Protein AF-A0A6P0TXV9-F1 (afdb_monomer_lite)

Sequence (36 aa):
PELRLRVGKYRVLFMEDRENQVYVVTTIASRGDVYK

pLDDT: mean 89.27, std 9.75, range [58.66, 96.31]

Radius of gyration: 10.62 Å; chains: 1; bounding box: 27×15×24 Å

Secondary structure (DSSP, 8-state):
--EEEEETTEEEEEEEETTTTEEEEEEEEETTTTT-

Foldseek 3Di:
DWDWDDDPQWIWIWDQDPVVRDIGTDDIGGPVPVVD

Structure (mmCIF, N/CA/C/O backbone):
data_AF-A0A6P0TXV9-F1
#
_entry.id   AF-A0A6P0TXV9-F1
#
loop_
_atom_site.group_PDB
_atom_site.id
_atom_site.type_symbol
_atom_site.label_atom_id
_atom_site.label_alt_id
_atom_site.label_comp_id
_atom_site.label_asym_id
_atom_site.label_entity_id
_atom_site.label_seq_id
_atom_site.pdbx_PDB_ins_code
_atom_site.Cartn_x
_atom_site.Cartn_y
_atom_site.Cartn_z
_atom_site.occupancy
_atom_site.B_iso_or_equiv
_atom_site.auth_seq_id
_atom_site.auth_comp_id
_atom_site.auth_asym_id
_atom_site.auth_atom_id
_atom_site.pdbx_PDB_model_num
ATOM 1 N N . PRO A 1 1 ? 2.326 2.366 12.701 1.00 74.81 1 PRO A N 1
ATOM 2 C CA . PRO A 1 1 ? 3.276 1.590 11.864 1.00 74.81 1 PRO A CA 1
ATOM 3 C C . PRO A 1 1 ? 2.766 1.504 10.420 1.00 74.81 1 PRO A C 1
ATOM 5 O O . PRO A 1 1 ? 1.606 1.156 10.226 1.00 74.81 1 PRO A O 1
ATOM 8 N N . GLU A 1 2 ? 3.590 1.857 9.431 1.00 86.56 2 GLU A N 1
ATOM 9 C CA . GLU A 1 2 ? 3.207 1.772 8.014 1.00 86.56 2 GLU A CA 1
ATOM 10 C C . GLU A 1 2 ? 3.260 0.312 7.531 1.00 86.56 2 GLU A C 1
ATOM 12 O O . GLU A 1 2 ? 4.245 -0.401 7.744 1.00 86.56 2 GLU A O 1
ATOM 17 N N . LEU A 1 3 ? 2.167 -0.149 6.925 1.00 93.19 3 LEU A N 1
ATOM 18 C CA . LEU A 1 3 ? 2.004 -1.499 6.398 1.00 93.19 3 LEU A CA 1
ATOM 19 C C . LEU A 1 3 ? 2.357 -1.534 4.911 1.00 93.19 3 LEU A C 1
ATOM 21 O O . LEU A 1 3 ? 2.254 -0.539 4.195 1.00 93.19 3 LEU A O 1
ATOM 25 N N . ARG A 1 4 ? 2.771 -2.711 4.429 1.00 92.06 4 ARG A N 1
ATOM 26 C CA . ARG A 1 4 ? 3.233 -2.887 3.048 1.00 92.06 4 ARG A CA 1
ATOM 27 C C . ARG A 1 4 ? 2.613 -4.105 2.385 1.00 92.06 4 ARG A C 1
ATOM 29 O O . ARG A 1 4 ? 2.903 -5.238 2.771 1.00 92.06 4 ARG A O 1
ATOM 36 N N . LEU A 1 5 ? 1.887 -3.874 1.294 1.00 93.88 5 LEU A N 1
ATOM 37 C CA . LEU A 1 5 ? 1.325 -4.915 0.435 1.00 93.88 5 LEU A CA 1
ATOM 38 C C . LEU A 1 5 ? 2.180 -5.099 -0.827 1.00 93.88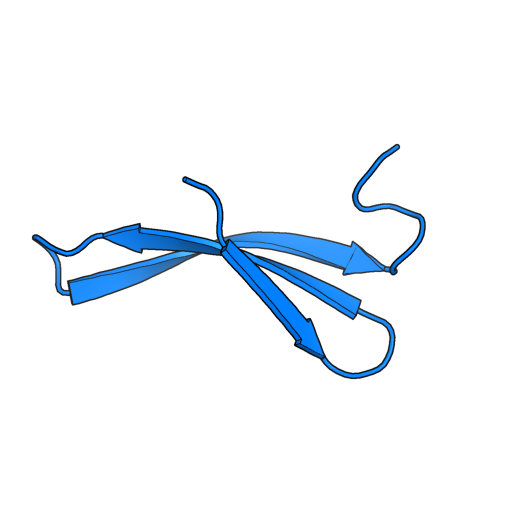 5 LEU A C 1
ATOM 40 O O . LEU A 1 5 ? 2.727 -4.143 -1.384 1.00 93.88 5 LEU A O 1
ATOM 44 N N . ARG A 1 6 ? 2.330 -6.348 -1.284 1.00 94.25 6 ARG A N 1
ATOM 45 C CA . ARG A 1 6 ? 2.977 -6.676 -2.563 1.00 94.25 6 ARG A CA 1
ATOM 46 C C . ARG A 1 6 ? 1.909 -6.961 -3.611 1.00 94.25 6 ARG A C 1
ATOM 48 O O . ARG A 1 6 ? 1.157 -7.914 -3.451 1.00 94.25 6 ARG A O 1
ATOM 55 N N . VAL A 1 7 ? 1.918 -6.201 -4.703 1.00 92.75 7 VAL A N 1
ATOM 56 C CA . VAL A 1 7 ? 1.001 -6.394 -5.835 1.00 92.75 7 VAL A CA 1
ATOM 57 C C . VAL A 1 7 ? 1.836 -6.531 -7.105 1.00 92.75 7 VAL A C 1
ATOM 59 O O . VAL A 1 7 ? 2.290 -5.550 -7.692 1.00 92.75 7 VAL A O 1
ATOM 62 N N . GLY A 1 8 ? 2.136 -7.774 -7.491 1.00 93.12 8 GLY A N 1
ATOM 63 C CA . GLY A 1 8 ? 3.036 -8.061 -8.610 1.00 93.12 8 GLY A CA 1
ATOM 64 C C . GLY A 1 8 ? 4.420 -7.413 -8.437 1.00 93.12 8 GLY A C 1
ATOM 65 O O . GLY A 1 8 ? 5.187 -7.787 -7.539 1.00 93.12 8 GLY A O 1
ATOM 66 N N . LYS A 1 9 ? 4.738 -6.452 -9.319 1.00 91.88 9 LYS A N 1
ATOM 67 C CA . LYS A 1 9 ? 5.997 -5.677 -9.326 1.00 91.88 9 LYS A CA 1
ATOM 68 C C . LYS A 1 9 ? 5.952 -4.405 -8.460 1.00 91.88 9 LYS A C 1
ATOM 70 O O . LYS A 1 9 ? 7.000 -3.795 -8.237 1.00 91.88 9 LYS A O 1
ATOM 75 N N . TYR A 1 10 ? 4.779 -4.031 -7.956 1.00 92.75 10 TYR A N 1
ATOM 76 C CA . TYR A 1 10 ? 4.558 -2.818 -7.172 1.00 92.75 10 TYR A CA 1
ATOM 77 C C . TYR A 1 10 ? 4.506 -3.112 -5.669 1.00 92.75 10 TYR A C 1
ATOM 79 O O . TYR A 1 10 ? 4.248 -4.240 -5.221 1.00 92.75 10 TYR A O 1
ATOM 87 N N . ARG A 1 11 ? 4.752 -2.069 -4.880 1.00 93.19 11 ARG A N 1
ATOM 88 C CA . ARG A 1 11 ? 4.496 -2.027 -3.444 1.00 93.19 11 ARG A CA 1
ATOM 89 C C . ARG A 1 11 ? 3.485 -0.930 -3.163 1.00 93.19 11 ARG A C 1
ATOM 91 O O . ARG A 1 11 ? 3.594 0.167 -3.703 1.00 93.19 11 ARG A O 1
ATOM 98 N N . VAL A 1 12 ? 2.538 -1.260 -2.298 1.00 94.44 12 VAL A N 1
ATOM 99 C CA . VAL A 1 12 ? 1.576 -0.309 -1.752 1.00 94.44 12 VAL A CA 1
ATOM 100 C C . VAL A 1 12 ? 1.920 -0.126 -0.284 1.00 94.44 12 VAL A C 1
ATOM 102 O O . VAL A 1 12 ? 1.977 -1.115 0.454 1.00 94.44 12 VAL A O 1
ATOM 105 N N . LEU A 1 13 ? 2.194 1.112 0.107 1.00 94.88 13 LEU A N 1
ATOM 106 C CA . LEU A 1 13 ? 2.325 1.520 1.497 1.00 94.88 13 LEU A CA 1
ATOM 107 C C . LEU A 1 13 ? 0.991 2.091 1.954 1.00 94.88 13 LEU A C 1
ATOM 109 O O . LEU A 1 13 ? 0.340 2.841 1.221 1.00 94.88 13 LEU A O 1
ATOM 113 N N . PHE A 1 14 ? 0.553 1.670 3.129 1.00 96.00 14 PHE A N 1
ATOM 114 C CA . PHE A 1 14 ? -0.730 2.079 3.664 1.00 96.00 14 PHE A CA 1
ATOM 115 C C . PHE A 1 14 ? -0.724 2.052 5.186 1.00 96.00 14 PHE A C 1
ATOM 117 O O . PHE A 1 14 ? 0.086 1.378 5.824 1.00 96.00 14 PHE A O 1
ATOM 124 N N . MET A 1 15 ? -1.660 2.783 5.768 1.00 96.06 15 MET A N 1
ATOM 125 C CA . MET A 1 15 ? -1.898 2.815 7.202 1.00 96.06 15 MET A CA 1
ATOM 126 C C . MET A 1 15 ? -3.331 2.385 7.487 1.00 96.06 15 MET A C 1
ATOM 128 O O . MET A 1 15 ? -4.236 2.638 6.694 1.00 96.06 15 MET A O 1
ATOM 132 N N . GLU A 1 16 ? -3.519 1.705 8.611 1.00 95.75 16 GLU A N 1
ATOM 133 C CA . GLU A 1 16 ? -4.838 1.345 9.117 1.00 95.75 16 GLU A CA 1
ATOM 134 C C . GLU A 1 16 ? -5.333 2.453 10.046 1.00 95.75 16 GLU A C 1
ATOM 136 O O . GLU A 1 16 ? -4.712 2.713 11.079 1.00 95.75 16 GLU A O 1
ATOM 141 N N . ASP A 1 17 ? -6.448 3.082 9.685 1.00 94.75 17 ASP A N 1
ATOM 142 C CA . ASP A 1 17 ? -7.218 3.941 10.575 1.00 94.75 17 ASP A CA 1
ATOM 143 C C . ASP A 1 17 ? -8.370 3.115 11.155 1.00 94.75 17 ASP A C 1
ATOM 145 O O . ASP A 1 17 ? -9.383 2.846 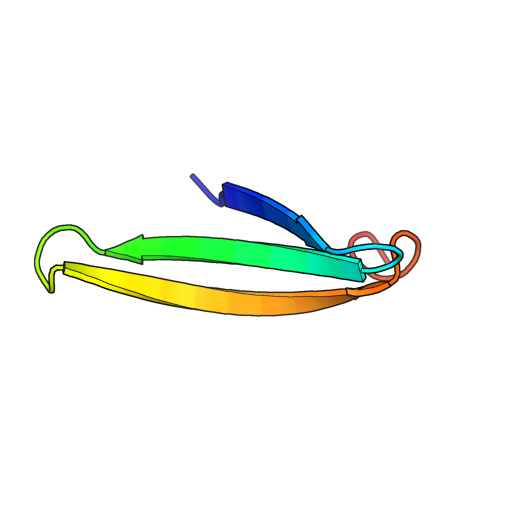10.503 1.00 94.75 17 ASP A O 1
ATOM 149 N N . ARG A 1 18 ? -8.177 2.663 12.396 1.00 94.06 18 ARG A N 1
ATOM 150 C CA . ARG A 1 18 ? -9.133 1.796 13.094 1.00 94.06 18 ARG A CA 1
ATOM 151 C C . ARG A 1 18 ? -10.372 2.532 13.576 1.00 94.06 18 ARG A C 1
ATOM 153 O O . ARG A 1 18 ? -11.402 1.885 13.733 1.00 94.06 18 ARG A O 1
ATOM 160 N N . GLU A 1 19 ? -10.275 3.834 13.823 1.00 96.31 19 GLU A N 1
ATOM 161 C CA . GLU A 1 19 ? -11.408 4.628 14.304 1.00 96.31 19 GLU A CA 1
ATOM 162 C C . GLU A 1 19 ? -12.425 4.816 13.184 1.00 96.31 19 GLU A C 1
ATOM 164 O O . GLU A 1 19 ? -13.618 4.600 13.380 1.00 96.31 19 GLU A O 1
ATOM 169 N N . ASN A 1 20 ? -11.931 5.123 11.985 1.00 96.12 20 ASN A N 1
ATOM 170 C CA . ASN A 1 20 ? -12.769 5.325 10.808 1.00 96.12 20 ASN A CA 1
ATOM 171 C C . ASN A 1 20 ? -12.984 4.040 9.986 1.00 96.12 20 ASN A C 1
ATOM 173 O O . ASN A 1 20 ? -13.693 4.072 8.985 1.00 96.12 20 ASN A O 1
ATOM 177 N N . GLN A 1 21 ? -12.392 2.911 10.399 1.00 94.38 21 GLN A N 1
ATOM 178 C CA . GLN A 1 21 ? -12.419 1.619 9.694 1.00 94.38 21 GLN A CA 1
ATOM 179 C C . GLN A 1 21 ? -11.980 1.706 8.222 1.00 94.38 21 GLN A C 1
ATOM 181 O O . GLN A 1 21 ? -12.534 1.037 7.346 1.00 94.38 21 GLN A O 1
ATOM 186 N N . VAL A 1 22 ? -10.964 2.523 7.941 1.00 95.88 22 VAL A N 1
ATOM 187 C CA . VAL A 1 22 ? -10.428 2.715 6.588 1.00 95.88 22 VAL A CA 1
ATOM 188 C C . VAL A 1 22 ? -8.941 2.395 6.522 1.00 95.88 22 VAL A C 1
ATOM 190 O O . VAL A 1 22 ? -8.197 2.524 7.492 1.00 95.88 22 VAL A O 1
ATOM 193 N N . TYR A 1 23 ? -8.490 2.010 5.331 1.00 95.19 23 TYR A N 1
ATOM 194 C CA . TYR A 1 23 ? -7.071 1.924 5.011 1.00 95.19 23 TYR A CA 1
ATOM 195 C C . TYR A 1 23 ? -6.687 3.103 4.126 1.00 95.19 23 TYR A C 1
ATOM 197 O O . TYR A 1 23 ? -7.245 3.288 3.044 1.00 95.19 23 TYR A O 1
ATOM 205 N N . VAL A 1 24 ? -5.714 3.890 4.573 1.00 95.06 24 VAL A N 1
ATOM 206 C CA . VAL A 1 24 ? -5.218 5.055 3.841 1.00 95.06 24 VAL A CA 1
ATOM 207 C C . VAL A 1 24 ? -3.959 4.656 3.089 1.00 95.06 24 VAL A C 1
ATOM 209 O O . VAL A 1 24 ? -2.951 4.306 3.702 1.00 95.06 24 VAL A O 1
ATOM 212 N N . VAL A 1 25 ? -4.009 4.699 1.758 1.00 94.50 25 VAL A N 1
ATOM 213 C CA . VAL A 1 25 ? -2.847 4.436 0.900 1.00 94.50 25 VAL A CA 1
ATOM 214 C C . VAL A 1 25 ? -1.980 5.689 0.831 1.00 94.50 25 VAL A C 1
ATOM 216 O O . VAL A 1 25 ? -2.447 6.739 0.400 1.00 94.50 25 VAL A O 1
ATOM 219 N N . THR A 1 26 ? -0.717 5.573 1.233 1.00 94.06 26 THR A N 1
ATOM 220 C CA . THR A 1 26 ? 0.250 6.681 1.218 1.00 94.06 26 THR A CA 1
ATOM 221 C C . THR A 1 26 ? 1.063 6.692 -0.068 1.00 94.06 26 THR A C 1
ATOM 223 O O . THR A 1 26 ? 1.278 7.747 -0.655 1.00 94.06 26 THR A O 1
ATOM 226 N N . THR A 1 27 ? 1.495 5.516 -0.531 1.00 93.00 27 THR A N 1
ATOM 227 C CA . THR A 1 27 ? 2.380 5.389 -1.695 1.00 93.00 27 THR A CA 1
ATOM 228 C C . THR A 1 27 ? 2.044 4.151 -2.513 1.00 93.00 27 THR A C 1
ATOM 230 O O . THR A 1 27 ? 1.873 3.058 -1.970 1.00 93.00 27 THR A O 1
ATOM 233 N N . ILE A 1 28 ? 2.044 4.299 -3.839 1.00 93.25 28 ILE A N 1
ATOM 234 C CA . ILE A 1 28 ? 2.060 3.186 -4.792 1.00 93.25 28 ILE A CA 1
ATOM 235 C C . ILE A 1 28 ? 3.268 3.381 -5.701 1.00 93.25 28 ILE A C 1
ATOM 237 O O . ILE A 1 28 ? 3.290 4.296 -6.519 1.00 93.25 28 ILE A O 1
ATOM 241 N N . ALA A 1 29 ? 4.278 2.525 -5.563 1.00 91.62 29 ALA A N 1
ATOM 242 C CA . ALA A 1 29 ? 5.512 2.658 -6.329 1.00 91.62 29 ALA A CA 1
ATOM 243 C C . ALA A 1 29 ? 6.115 1.298 -6.699 1.00 91.62 29 ALA A C 1
ATOM 245 O O . ALA A 1 29 ? 5.778 0.247 -6.138 1.00 91.62 29 ALA A O 1
ATOM 246 N N . SER A 1 30 ? 6.998 1.305 -7.698 1.00 88.56 30 SER A N 1
ATOM 247 C CA . SER A 1 30 ? 7.744 0.114 -8.101 1.00 88.56 30 SER A CA 1
ATOM 248 C C . SER A 1 30 ? 8.691 -0.325 -6.973 1.00 88.56 30 SER A C 1
ATOM 250 O O . SER A 1 30 ? 9.092 0.481 -6.136 1.00 88.56 30 SER A O 1
ATOM 252 N N . ARG A 1 31 ? 9.090 -1.606 -6.934 1.00 77.56 31 ARG A N 1
ATOM 253 C CA . ARG A 1 31 ? 9.965 -2.145 -5.868 1.00 77.56 31 ARG A CA 1
ATOM 254 C C . ARG A 1 31 ? 11.216 -1.291 -5.583 1.00 77.56 31 ARG A C 1
ATOM 256 O O . ARG A 1 31 ? 11.658 -1.290 -4.438 1.00 77.56 31 ARG A O 1
ATOM 263 N N . GLY A 1 32 ? 11.792 -0.648 -6.601 1.00 77.12 32 GLY A N 1
ATOM 264 C CA . GLY A 1 32 ? 13.027 0.137 -6.489 1.00 77.12 32 GLY A CA 1
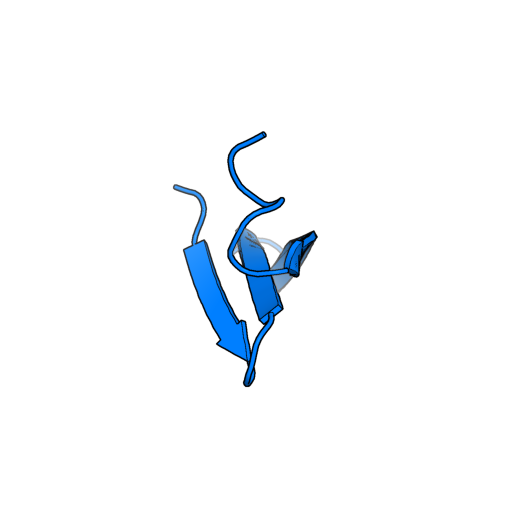ATOM 265 C C . GLY A 1 32 ? 12.827 1.620 -6.169 1.00 77.12 32 GLY A C 1
ATOM 266 O O . GLY A 1 32 ? 13.793 2.262 -5.773 1.00 77.12 32 GLY A O 1
ATOM 267 N N . ASP A 1 33 ? 11.606 2.138 -6.310 1.00 76.94 33 ASP A N 1
ATOM 268 C CA . ASP A 1 33 ? 11.309 3.570 -6.149 1.00 76.94 33 ASP A CA 1
ATOM 269 C C . ASP A 1 33 ? 10.681 3.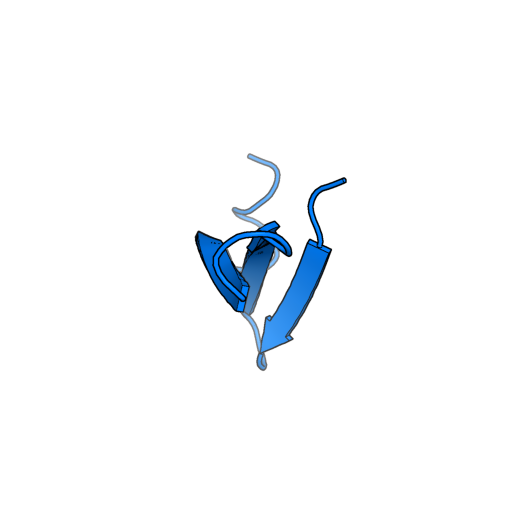896 -4.789 1.00 76.94 33 ASP A C 1
ATOM 271 O O . ASP A 1 33 ? 10.601 5.050 -4.407 1.00 76.94 33 ASP A O 1
ATOM 275 N N . VAL A 1 34 ? 10.268 2.882 -4.024 1.00 67.12 34 VAL A N 1
ATOM 276 C CA . VAL A 1 34 ? 9.671 3.057 -2.682 1.00 67.12 34 VAL A CA 1
ATOM 277 C C . VAL A 1 34 ? 10.696 3.548 -1.647 1.00 67.12 34 VAL A C 1
ATOM 279 O O . VAL A 1 34 ? 10.312 4.048 -0.598 1.00 67.12 34 VAL A O 1
ATOM 282 N N . TYR A 1 35 ? 11.993 3.371 -1.915 1.00 63.88 35 TYR A N 1
AT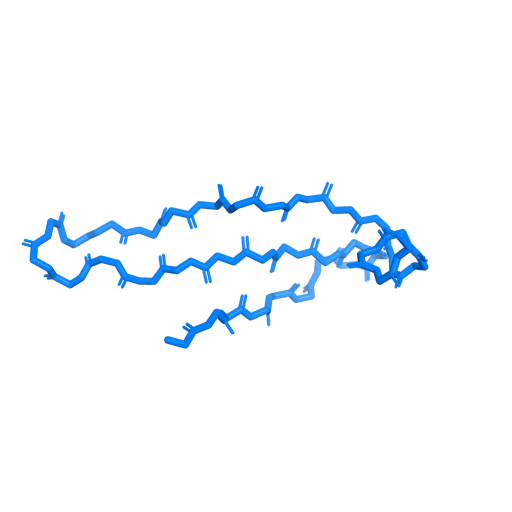OM 283 C CA . TYR A 1 35 ? 13.092 3.682 -0.988 1.00 63.88 35 TYR A CA 1
ATOM 284 C C . TYR A 1 35 ? 14.060 4.751 -1.519 1.00 63.88 35 TYR A C 1
ATOM 286 O O . TYR A 1 35 ? 15.139 4.907 -0.949 1.00 63.88 35 TYR A O 1
ATOM 294 N N . LYS A 1 36 ? 13.726 5.413 -2.631 1.00 58.66 36 LYS A N 1
ATOM 295 C CA . LYS A 1 36 ? 14.549 6.476 -3.218 1.00 58.66 36 LYS A CA 1
ATOM 296 C C . LYS A 1 36 ? 14.052 7.852 -2.817 1.00 58.66 36 LYS A C 1
ATOM 298 O O . LYS A 1 36 ? 12.824 7.99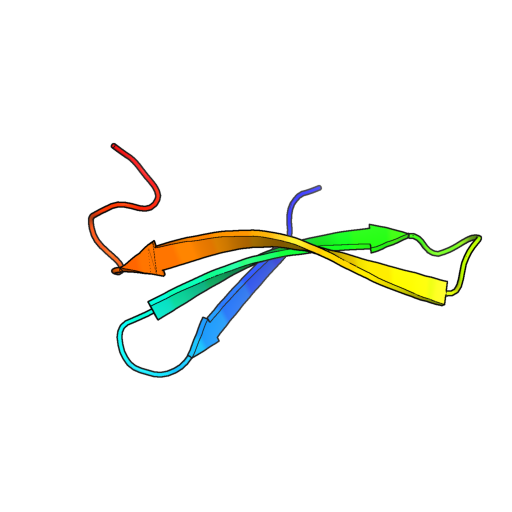2 -2.640 1.00 58.66 36 LYS A O 1
#